Protein AF-A0A1B6IAT3-F1 (afdb_monomer_lite)

InterPro domains:
  IPR011990 Tetratricopeptide-like helical domain superfamily [G3DSA:1.25.40.10] (35-140)
  IPR011990 Tetratricopeptide-like helical domain superfamily [SSF48452] (44-136)
  IPR019734 Tetratricopeptide repeat [PS50005] (86-119)
  IPR051630 Transcriptional Corepressor and Histone Demethylase [PTHR14017] (15-135)

Structure (mmCIF, N/CA/C/O backbone):
data_AF-A0A1B6IAT3-F1
#
_entry.id   AF-A0A1B6IAT3-F1
#
loop_
_atom_site.group_PDB
_atom_site.id
_atom_site.type_symbol
_atom_site.label_atom_id
_atom_site.label_alt_id
_atom_site.label_comp_id
_atom_site.label_asym_id
_atom_site.label_entity_id
_atom_site.label_seq_id
_atom_site.pdbx_PDB_ins_code
_atom_site.Cartn_x
_atom_site.Cartn_y
_atom_site.Cartn_z
_atom_site.occupancy
_atom_site.B_iso_or_equiv
_atom_site.auth_seq_id
_atom_site.auth_comp_id
_atom_site.auth_asym_id
_atom_site.auth_atom_id
_atom_site.pdbx_PDB_model_num
ATOM 1 N N . MET A 1 1 ? 9.949 24.254 17.824 1.00 34.19 1 MET A N 1
ATOM 2 C CA . MET A 1 1 ? 8.703 23.465 17.760 1.00 34.19 1 MET A CA 1
ATOM 3 C C . MET A 1 1 ? 9.118 22.009 17.775 1.00 34.19 1 MET A C 1
ATOM 5 O O . MET A 1 1 ? 9.907 21.631 16.918 1.00 34.19 1 MET A O 1
ATOM 9 N N . ALA A 1 2 ? 8.737 21.255 18.804 1.00 36.84 2 ALA A N 1
ATOM 10 C CA . ALA A 1 2 ? 9.122 19.854 18.926 1.00 36.84 2 ALA A CA 1
ATOM 11 C C . ALA A 1 2 ? 8.469 19.066 17.783 1.00 36.84 2 ALA A C 1
ATOM 13 O O . ALA A 1 2 ? 7.249 19.071 17.654 1.00 36.84 2 ALA A O 1
ATOM 14 N N . GLN A 1 3 ? 9.278 18.449 16.922 1.00 40.22 3 GLN A N 1
ATOM 15 C CA . GLN A 1 3 ? 8.792 17.357 16.089 1.00 40.22 3 GLN A CA 1
ATOM 16 C C . GLN A 1 3 ? 8.441 16.233 17.058 1.00 40.22 3 GLN A C 1
ATOM 18 O O . GLN A 1 3 ? 9.339 15.595 17.600 1.00 40.22 3 GLN A O 1
ATOM 23 N N . GLU A 1 4 ? 7.151 16.032 17.319 1.00 41.47 4 GLU A N 1
ATOM 24 C CA . GLU A 1 4 ? 6.659 14.781 17.883 1.00 41.47 4 GLU A CA 1
ATOM 25 C C . GLU A 1 4 ? 7.011 13.681 16.880 1.00 41.47 4 GLU A C 1
ATOM 27 O O . GLU A 1 4 ? 6.298 13.402 15.913 1.00 41.47 4 GLU A O 1
ATOM 32 N N . THR A 1 5 ? 8.191 13.096 17.056 1.00 45.44 5 THR A N 1
ATOM 33 C CA . THR A 1 5 ? 8.554 11.831 16.443 1.00 45.44 5 THR A CA 1
ATOM 34 C C . THR A 1 5 ? 7.739 10.767 17.160 1.00 45.44 5 THR A C 1
ATOM 36 O O . THR A 1 5 ? 8.250 10.066 18.024 1.00 45.44 5 THR A O 1
ATOM 39 N N . ASP A 1 6 ? 6.444 10.688 16.842 1.00 56.62 6 ASP A N 1
ATOM 40 C CA . ASP A 1 6 ? 5.652 9.494 17.111 1.00 56.62 6 ASP A CA 1
ATOM 41 C C . ASP A 1 6 ? 6.412 8.340 16.463 1.00 56.62 6 ASP A C 1
ATOM 43 O O . ASP A 1 6 ? 6.404 8.202 15.232 1.00 56.62 6 ASP A O 1
ATOM 47 N N . ASP A 1 7 ? 7.132 7.566 17.267 1.00 63.72 7 ASP A N 1
ATOM 48 C CA . ASP A 1 7 ? 7.803 6.356 16.831 1.00 63.72 7 ASP A CA 1
ATOM 49 C C . ASP A 1 7 ? 6.718 5.371 16.388 1.00 63.72 7 ASP A C 1
ATOM 51 O O . ASP A 1 7 ? 6.138 4.630 17.186 1.00 63.72 7 ASP A O 1
ATOM 55 N N . ILE A 1 8 ? 6.387 5.394 15.092 1.00 79.12 8 ILE A N 1
ATOM 56 C CA . ILE A 1 8 ? 5.439 4.451 14.504 1.00 79.12 8 ILE A CA 1
ATOM 57 C C . ILE A 1 8 ? 6.111 3.081 14.520 1.00 79.12 8 ILE A C 1
ATOM 59 O O . ILE A 1 8 ? 6.821 2.708 13.590 1.00 79.12 8 ILE A O 1
ATOM 63 N N . ASN A 1 9 ? 5.872 2.333 15.590 1.00 83.88 9 ASN A N 1
ATOM 64 C CA . ASN A 1 9 ? 6.321 0.959 15.742 1.00 83.88 9 ASN A CA 1
ATOM 65 C C . ASN A 1 9 ? 5.179 -0.004 15.419 1.00 83.88 9 ASN A C 1
ATOM 67 O O . ASN A 1 9 ? 4.082 0.106 15.974 1.00 83.88 9 ASN A O 1
ATOM 71 N N . LEU A 1 10 ? 5.442 -0.947 14.515 1.00 90.88 10 LEU A N 1
ATOM 72 C CA . LEU A 1 10 ? 4.548 -2.058 14.197 1.00 90.88 10 LEU A CA 1
ATOM 73 C C . LEU A 1 10 ? 5.032 -3.306 14.939 1.00 90.88 10 LEU A C 1
ATOM 75 O O . LEU A 1 10 ? 6.189 -3.702 14.812 1.00 90.88 10 LEU A O 1
ATOM 79 N N . THR A 1 11 ? 4.151 -3.929 15.714 1.00 94.44 11 THR A N 1
ATOM 80 C CA . THR A 1 11 ? 4.439 -5.192 16.402 1.00 94.44 11 THR A CA 1
ATOM 81 C C . THR A 1 11 ? 4.558 -6.351 15.400 1.00 94.44 11 THR A C 1
ATOM 83 O O . THR A 1 11 ? 4.008 -6.276 14.298 1.00 94.44 11 THR A O 1
ATOM 86 N N . PRO A 1 12 ? 5.206 -7.475 15.759 1.00 94.62 12 PRO A N 1
ATOM 87 C CA . PRO A 1 12 ? 5.271 -8.651 14.886 1.00 94.62 12 PRO A CA 1
ATOM 88 C C . PRO A 1 12 ? 3.890 -9.187 14.479 1.00 94.62 12 PRO A C 1
ATOM 90 O O . PRO A 1 12 ? 3.697 -9.603 13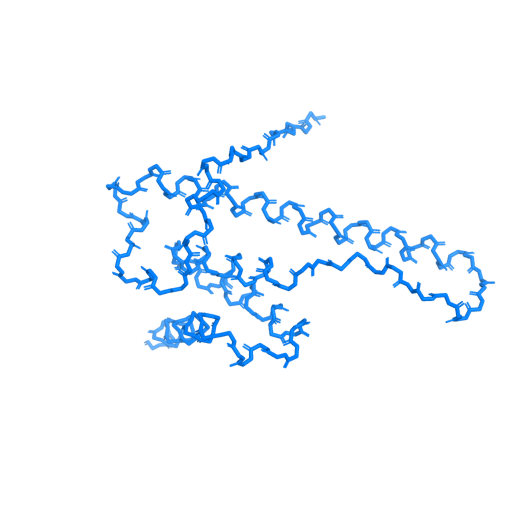.341 1.00 94.62 12 PRO A O 1
ATOM 93 N N . GLN A 1 13 ? 2.915 -9.126 15.390 1.00 95.62 13 GLN A N 1
ATOM 94 C CA . GLN A 1 13 ? 1.532 -9.535 15.129 1.00 95.62 13 GLN A CA 1
ATOM 95 C C . GLN A 1 13 ? 0.851 -8.595 14.126 1.00 95.62 13 GLN A C 1
ATOM 97 O O . GLN A 1 13 ? 0.214 -9.050 13.179 1.00 95.62 13 GLN A O 1
ATOM 102 N N . GLU A 1 14 ? 1.030 -7.282 14.292 1.00 95.94 14 GLU A N 1
ATOM 103 C CA . GLU A 1 14 ? 0.559 -6.277 13.334 1.00 95.94 14 GLU A CA 1
ATOM 104 C C . GLU A 1 14 ? 1.177 -6.502 11.946 1.00 95.94 14 GLU A C 1
ATOM 106 O O . GLU A 1 14 ? 0.461 -6.499 10.947 1.00 95.94 14 GLU A O 1
ATOM 111 N N . LEU A 1 15 ? 2.487 -6.756 11.877 1.00 95.00 15 LEU A N 1
ATOM 112 C CA . LEU A 1 15 ? 3.188 -7.058 10.627 1.00 95.00 15 LEU A CA 1
ATOM 113 C C . LEU A 1 15 ? 2.668 -8.333 9.962 1.00 95.00 15 LEU A C 1
ATOM 115 O O . LEU A 1 15 ? 2.504 -8.348 8.743 1.00 95.00 15 LEU A O 1
ATOM 119 N N . GLN A 1 16 ? 2.372 -9.376 10.740 1.00 96.19 16 GLN A N 1
ATOM 120 C CA . GLN A 1 16 ? 1.790 -10.609 10.221 1.00 96.19 16 GLN A CA 1
ATOM 121 C C . GLN A 1 16 ? 0.428 -10.338 9.574 1.00 96.19 16 GLN A C 1
ATOM 123 O O . GLN A 1 16 ? 0.243 -10.659 8.402 1.00 96.19 16 GLN A O 1
ATOM 128 N N . VAL A 1 17 ? -0.479 -9.653 10.277 1.00 96.44 17 VAL A N 1
ATOM 129 C CA . VAL A 1 17 ? -1.793 -9.274 9.727 1.00 96.44 17 VAL A CA 1
ATOM 130 C C . VAL A 1 17 ? -1.640 -8.429 8.462 1.00 96.44 17 VAL A C 1
ATOM 132 O O . VAL A 1 17 ? -2.302 -8.672 7.455 1.00 96.44 17 VAL A O 1
ATOM 135 N N . LEU A 1 18 ? -0.743 -7.442 8.481 1.00 97.44 18 LEU A N 1
ATOM 136 C CA . LEU A 1 18 ? -0.475 -6.586 7.328 1.00 97.44 18 LEU A CA 1
ATOM 137 C C . LEU A 1 18 ? 0.099 -7.375 6.147 1.00 97.44 18 LEU A C 1
ATOM 139 O O . LEU A 1 18 ? -0.190 -7.039 4.998 1.00 97.44 18 LEU A O 1
ATOM 143 N N . SER A 1 19 ? 0.899 -8.416 6.396 1.00 95.31 19 SER A N 1
ATOM 144 C CA . SER A 1 19 ? 1.531 -9.228 5.350 1.00 95.31 19 SER A CA 1
ATOM 145 C C . SER A 1 19 ? 0.508 -9.963 4.479 1.00 95.31 19 SER A C 1
ATOM 147 O O . SER A 1 19 ? 0.712 -10.050 3.269 1.00 95.31 19 SER A O 1
ATOM 149 N N . GLU A 1 20 ? -0.632 -10.346 5.054 1.00 96.19 20 GLU A N 1
ATOM 150 C CA . GLU A 1 20 ? -1.711 -11.090 4.391 1.00 96.19 20 GLU A CA 1
ATOM 151 C C . GLU A 1 20 ? -2.596 -10.219 3.482 1.00 96.19 20 GLU A C 1
ATOM 153 O O . GLU A 1 20 ? -3.326 -10.742 2.642 1.00 96.19 20 GLU A O 1
ATOM 158 N N . LEU A 1 21 ? -2.540 -8.890 3.626 1.00 97.81 21 LEU A N 1
ATOM 159 C CA . LEU A 1 21 ? -3.373 -7.960 2.858 1.00 97.81 21 LEU A CA 1
ATOM 160 C C . LEU A 1 21 ? -2.785 -7.654 1.473 1.00 97.81 21 LEU A C 1
ATOM 162 O O . LEU A 1 21 ? -1.680 -7.125 1.356 1.00 97.81 21 LEU A O 1
ATOM 166 N N . ASP A 1 22 ? -3.535 -7.901 0.412 1.00 97.81 22 ASP A N 1
ATOM 167 C CA . ASP A 1 22 ? -3.199 -7.539 -0.962 1.00 97.81 22 ASP A CA 1
ATOM 168 C C . ASP A 1 22 ? -4.429 -6.982 -1.705 1.00 97.81 22 ASP A C 1
ATOM 170 O O . ASP A 1 22 ? -5.426 -6.585 -1.100 1.00 97.81 22 ASP A O 1
ATOM 174 N N . SER A 1 23 ? -4.338 -6.840 -3.024 1.00 97.69 23 SER A N 1
ATOM 175 C CA . SER A 1 23 ? -5.431 -6.312 -3.844 1.00 97.69 23 SER A CA 1
ATOM 176 C C . SER A 1 23 ? -6.655 -7.227 -3.898 1.00 97.69 23 SER A C 1
ATOM 178 O O . SER A 1 23 ? -7.756 -6.731 -4.122 1.00 97.69 23 SER A O 1
ATOM 180 N N . ARG A 1 24 ? -6.513 -8.542 -3.689 1.00 97.25 24 ARG A N 1
ATOM 181 C CA . ARG A 1 24 ? -7.612 -9.516 -3.824 1.00 97.25 24 ARG A CA 1
ATOM 182 C C . ARG A 1 24 ? -8.666 -9.361 -2.740 1.00 97.25 24 ARG A C 1
ATOM 184 O O . ARG A 1 24 ? -9.801 -9.779 -2.932 1.00 97.25 24 ARG A O 1
ATOM 191 N N . GLN A 1 25 ? -8.316 -8.745 -1.614 1.00 97.50 25 GLN A N 1
ATOM 192 C CA . GLN A 1 25 ? -9.277 -8.420 -0.567 1.00 97.50 25 GLN A CA 1
ATOM 193 C C . GLN A 1 25 ? -10.159 -7.216 -0.927 1.00 97.50 25 GLN A C 1
ATOM 195 O O . GLN A 1 25 ? -11.160 -6.992 -0.246 1.00 97.50 25 GLN A O 1
ATOM 200 N N . PHE A 1 26 ? -9.850 -6.457 -1.983 1.00 96.44 26 PHE A N 1
ATOM 201 C CA . PHE A 1 26 ? -10.717 -5.375 -2.442 1.00 96.44 26 PHE A CA 1
ATOM 202 C C . PHE A 1 26 ? -12.100 -5.923 -2.821 1.00 96.44 26 PHE A C 1
ATOM 204 O O . PHE A 1 26 ? -12.220 -6.961 -3.466 1.00 96.44 26 PHE A O 1
ATOM 211 N N . GLY A 1 27 ? -13.161 -5.247 -2.377 1.00 92.75 27 GLY A N 1
ATOM 212 C CA . GLY A 1 27 ? -14.539 -5.715 -2.550 1.00 92.75 27 GLY A CA 1
ATOM 213 C C . GLY A 1 27 ? -15.042 -6.626 -1.423 1.00 92.75 27 GLY A C 1
ATOM 214 O O . GLY A 1 27 ? -16.197 -6.478 -1.032 1.00 92.75 27 GLY A O 1
ATOM 215 N N . PHE A 1 28 ? -14.186 -7.470 -0.836 1.00 95.50 28 PHE A N 1
ATOM 216 C CA . PHE A 1 28 ? -14.537 -8.366 0.279 1.00 95.50 28 PHE A CA 1
ATOM 217 C C . PHE A 1 28 ? -14.258 -7.742 1.649 1.00 95.50 28 PHE A C 1
ATOM 219 O O . PHE A 1 28 ? -15.079 -7.816 2.561 1.00 95.50 28 PHE A O 1
ATOM 226 N N . LEU A 1 29 ? -13.097 -7.102 1.796 1.00 96.31 29 LEU A N 1
ATOM 227 C CA . LEU A 1 29 ? -12.699 -6.400 3.006 1.00 96.31 29 LEU A CA 1
ATOM 228 C C . LEU A 1 29 ? -13.094 -4.928 2.906 1.00 96.31 29 LEU A C 1
ATOM 230 O O . LEU A 1 29 ? -12.435 -4.136 2.236 1.00 96.31 29 LEU A O 1
ATOM 234 N N . LYS A 1 30 ? -14.151 -4.546 3.619 1.00 96.06 30 LYS A N 1
ATOM 235 C CA . LYS A 1 30 ? -14.627 -3.160 3.674 1.00 96.06 30 LYS A CA 1
ATOM 236 C C . LYS A 1 30 ? -13.942 -2.402 4.807 1.00 96.06 30 LYS A C 1
ATOM 238 O O . LYS A 1 30 ? -14.525 -2.237 5.873 1.00 96.06 30 LYS A O 1
ATOM 243 N N . LEU A 1 31 ? -12.705 -1.937 4.609 1.00 96.44 31 LEU A N 1
ATOM 244 C CA . LEU A 1 31 ? -11.984 -1.186 5.654 1.00 96.44 31 LEU A CA 1
ATOM 245 C C . LEU A 1 31 ? -12.712 0.095 6.077 1.00 96.44 31 LEU A C 1
ATOM 247 O O . LEU A 1 31 ? -12.571 0.516 7.216 1.00 96.44 31 LEU A O 1
ATOM 251 N N . ASN A 1 32 ? -13.511 0.697 5.196 1.00 93.31 32 ASN A N 1
ATOM 252 C CA . ASN A 1 32 ? -14.292 1.896 5.505 1.00 93.31 32 ASN A CA 1
ATOM 253 C C . ASN A 1 32 ? -15.572 1.626 6.320 1.00 93.31 32 ASN A C 1
ATOM 255 O O . ASN A 1 32 ? -16.223 2.580 6.735 1.00 93.31 32 ASN A O 1
ATOM 259 N N . SER A 1 33 ? -15.903 0.359 6.585 1.00 96.06 33 SER A N 1
ATOM 260 C CA . SER A 1 33 ? -17.022 -0.030 7.451 1.00 96.06 33 SER A CA 1
ATOM 261 C C . SER A 1 33 ? -16.658 0.075 8.944 1.00 96.06 33 SER A C 1
ATOM 263 O O . SER A 1 33 ? -15.491 -0.134 9.303 1.00 96.06 33 SER A O 1
ATOM 265 N N . PRO A 1 34 ? -17.623 0.379 9.835 1.00 95.62 34 PRO A N 1
ATOM 266 C CA . PRO A 1 34 ? -17.364 0.490 11.272 1.00 95.62 34 PRO A CA 1
ATOM 267 C C . PRO A 1 34 ? -16.867 -0.827 11.891 1.00 95.62 34 PRO A C 1
ATOM 269 O O . PRO A 1 34 ? -16.036 -0.804 12.800 1.00 95.62 34 PRO A O 1
ATOM 272 N N . GLU A 1 35 ? -17.284 -1.979 11.359 1.00 96.69 35 GLU A N 1
ATOM 273 C CA . GLU A 1 35 ? -16.872 -3.309 11.824 1.00 96.69 35 GLU A CA 1
ATOM 274 C C . GLU A 1 35 ? -15.363 -3.546 11.661 1.00 96.69 35 GLU A C 1
ATOM 276 O O . GLU A 1 35 ? -14.766 -4.334 12.396 1.00 96.69 35 GLU A O 1
ATOM 281 N N . GLN A 1 36 ? -14.723 -2.858 10.709 1.00 96.44 36 GLN A N 1
ATOM 282 C CA . GLN A 1 36 ? -13.298 -3.000 10.411 1.00 96.44 36 GLN A CA 1
ATOM 283 C C . GLN A 1 36 ? -12.432 -1.867 10.986 1.00 96.44 36 GLN A C 1
ATOM 285 O O . GLN A 1 36 ? -11.249 -1.809 10.648 1.00 96.44 36 GLN A O 1
ATOM 290 N N . SER A 1 37 ? -12.950 -1.006 11.879 1.00 96.44 37 SER A N 1
ATOM 291 C CA . SER A 1 37 ? -12.229 0.193 12.369 1.00 96.44 37 SER A CA 1
ATOM 292 C C . SER A 1 37 ? -10.810 -0.106 12.861 1.00 96.44 37 SER A C 1
ATOM 294 O O . SER A 1 37 ? -9.852 0.519 12.413 1.00 96.44 37 SER A O 1
ATOM 296 N N . LYS A 1 38 ? -10.636 -1.146 13.689 1.00 96.12 38 LYS A N 1
ATOM 297 C CA . LYS A 1 38 ? -9.312 -1.535 14.212 1.00 96.12 38 LYS A CA 1
ATOM 298 C C . LYS A 1 38 ? -8.331 -1.918 13.101 1.00 96.12 38 LYS A C 1
ATOM 300 O O . LYS A 1 38 ? -7.156 -1.562 13.138 1.00 96.12 38 LYS A O 1
ATOM 305 N N . LYS A 1 39 ? -8.808 -2.650 12.089 1.00 97.00 39 LYS A N 1
ATOM 306 C CA . LYS A 1 39 ? -7.980 -3.061 10.950 1.00 97.00 39 LYS A CA 1
ATOM 307 C C . LYS A 1 39 ? -7.691 -1.876 10.029 1.00 97.00 39 LYS A C 1
ATOM 309 O O . LYS A 1 39 ? -6.574 -1.763 9.535 1.00 97.00 39 LYS A O 1
ATOM 314 N N . LYS A 1 40 ? -8.654 -0.968 9.842 1.00 97.94 40 LYS A N 1
ATOM 315 C CA . LYS A 1 40 ? -8.461 0.293 9.116 1.00 97.94 40 LYS A CA 1
ATOM 316 C C . LYS A 1 40 ? -7.366 1.132 9.767 1.00 97.94 40 LYS A C 1
ATOM 318 O O . LYS A 1 40 ? -6.449 1.559 9.075 1.00 97.94 40 LYS A O 1
ATOM 323 N N . GLU A 1 41 ? -7.428 1.324 11.082 1.00 97.38 41 GLU A N 1
ATOM 324 C CA . GLU A 1 41 ? -6.413 2.052 11.852 1.00 97.38 41 GLU A CA 1
ATOM 325 C C . GLU A 1 41 ? -5.025 1.430 11.687 1.00 97.38 41 GLU A C 1
ATOM 327 O O . GLU A 1 41 ? -4.061 2.145 11.412 1.00 97.38 41 GLU A O 1
ATOM 332 N N . LEU A 1 42 ? -4.929 0.099 11.759 1.00 97.62 42 LEU A N 1
ATOM 333 C CA . LEU A 1 42 ? -3.682 -0.623 11.520 1.00 97.62 42 LEU A CA 1
ATOM 334 C C . LEU A 1 42 ? -3.136 -0.391 10.099 1.00 97.62 42 LEU A C 1
ATOM 336 O O . LEU A 1 42 ? -1.949 -0.113 9.927 1.00 97.62 42 LEU A O 1
ATOM 340 N N . VAL A 1 43 ? -3.988 -0.453 9.073 1.00 98.12 43 VAL A N 1
ATOM 341 C CA . VAL A 1 43 ? -3.576 -0.185 7.685 1.00 98.12 43 VAL A CA 1
ATOM 342 C C . VAL A 1 43 ? -3.138 1.272 7.513 1.00 98.12 43 VAL A C 1
ATOM 344 O O . VAL A 1 43 ? -2.110 1.530 6.893 1.00 98.12 43 VAL A O 1
ATOM 347 N N . VAL A 1 44 ? -3.841 2.233 8.119 1.00 97.81 44 VAL A N 1
ATOM 348 C CA . VAL A 1 44 ? -3.454 3.655 8.106 1.00 97.81 44 VAL A CA 1
ATOM 349 C C . VAL A 1 44 ? -2.109 3.871 8.808 1.00 97.81 44 VAL A C 1
ATOM 351 O O . VAL A 1 44 ? -1.266 4.618 8.308 1.00 97.81 44 VAL A O 1
ATOM 354 N N . LYS A 1 45 ? -1.870 3.199 9.938 1.00 96.94 45 LYS A N 1
ATOM 355 C CA . LYS A 1 45 ? -0.581 3.210 10.644 1.00 96.94 45 LYS A CA 1
ATOM 356 C C . LYS A 1 45 ? 0.539 2.661 9.756 1.00 96.94 45 LYS A C 1
ATOM 358 O O . LYS A 1 45 ? 1.600 3.277 9.665 1.00 96.94 45 LYS A O 1
ATOM 363 N N . ALA A 1 46 ? 0.287 1.560 9.048 1.00 97.00 46 ALA A N 1
ATOM 364 C CA . ALA A 1 46 ? 1.239 0.971 8.110 1.00 97.00 46 ALA A CA 1
ATOM 365 C C . ALA A 1 46 ? 1.548 1.893 6.921 1.00 97.00 46 ALA A C 1
ATOM 367 O O . ALA A 1 46 ? 2.712 2.055 6.567 1.00 97.00 46 ALA A O 1
ATOM 368 N N . VAL A 1 47 ? 0.536 2.547 6.340 1.00 97.75 47 VAL A N 1
ATOM 369 C CA . VAL A 1 47 ? 0.722 3.551 5.278 1.00 97.75 47 VAL A CA 1
ATOM 370 C C . VAL A 1 47 ? 1.643 4.671 5.757 1.00 97.75 47 VAL A C 1
ATOM 372 O O . VAL A 1 47 ? 2.658 4.927 5.115 1.00 97.75 47 VAL A O 1
ATOM 375 N N . LYS A 1 48 ? 1.361 5.268 6.924 1.00 96.25 48 LYS A N 1
ATOM 376 C CA . LYS A 1 48 ? 2.202 6.332 7.500 1.00 96.25 48 LYS A CA 1
ATOM 377 C C . LYS A 1 48 ? 3.645 5.871 7.724 1.00 96.25 48 LYS A C 1
ATOM 379 O O . LYS A 1 48 ? 4.577 6.621 7.443 1.00 96.25 48 LYS A O 1
ATOM 384 N N . TYR A 1 49 ? 3.834 4.648 8.222 1.00 94.69 49 TYR A N 1
ATOM 385 C CA . TYR A 1 49 ? 5.160 4.058 8.409 1.00 94.69 49 TYR A CA 1
ATOM 386 C C . TYR A 1 49 ? 5.923 3.946 7.081 1.00 94.69 49 TYR A C 1
ATOM 388 O O . TYR A 1 49 ? 7.048 4.436 6.967 1.00 94.69 49 TYR A O 1
ATOM 396 N N . LEU A 1 50 ? 5.296 3.354 6.059 1.00 94.44 50 LEU A N 1
ATOM 397 C CA . LEU A 1 50 ? 5.907 3.174 4.742 1.00 94.44 50 LEU A CA 1
ATOM 398 C C . LEU A 1 50 ? 6.205 4.519 4.068 1.00 94.44 50 LEU A C 1
ATOM 400 O O . LEU A 1 50 ? 7.296 4.698 3.536 1.00 94.44 50 LEU A O 1
ATOM 404 N N . GLU A 1 51 ? 5.283 5.481 4.117 1.00 94.44 51 GLU A N 1
ATOM 405 C CA . GLU A 1 51 ? 5.489 6.824 3.563 1.00 94.44 51 GLU A CA 1
ATOM 406 C C . GLU A 1 51 ? 6.684 7.530 4.219 1.00 94.44 51 GLU A C 1
ATOM 408 O O . GLU A 1 51 ? 7.547 8.047 3.508 1.00 94.44 51 GLU A O 1
ATOM 413 N N . ARG A 1 52 ? 6.798 7.490 5.555 1.00 92.06 52 ARG A N 1
ATOM 414 C CA . ARG A 1 52 ? 7.953 8.057 6.274 1.00 92.06 52 ARG A CA 1
ATOM 415 C C . ARG A 1 52 ? 9.263 7.384 5.872 1.00 92.06 52 ARG A C 1
ATOM 417 O O . ARG A 1 52 ? 10.234 8.079 5.582 1.00 92.06 52 ARG A O 1
ATOM 424 N N . MET A 1 53 ? 9.278 6.053 5.795 1.00 91.19 53 MET A N 1
ATOM 425 C CA . MET A 1 53 ? 10.450 5.293 5.352 1.00 91.19 53 MET A CA 1
ATOM 426 C C . MET A 1 53 ? 10.878 5.692 3.928 1.00 91.19 53 MET A C 1
ATOM 428 O O . MET A 1 53 ? 12.066 5.882 3.663 1.00 91.19 53 MET A O 1
ATOM 432 N N . LEU A 1 54 ? 9.920 5.865 3.010 1.00 91.06 54 LEU A N 1
ATOM 433 C CA . LEU A 1 54 ? 10.186 6.299 1.636 1.00 91.06 54 LEU A CA 1
ATOM 434 C C . LEU A 1 54 ? 10.755 7.724 1.573 1.00 91.06 54 LEU A C 1
ATOM 436 O O . LEU A 1 54 ? 11.684 7.965 0.802 1.00 91.06 54 LEU A O 1
ATOM 440 N N . VAL A 1 55 ? 10.220 8.652 2.372 1.00 91.69 55 VAL A N 1
ATOM 441 C CA . VAL A 1 55 ? 10.710 10.039 2.451 1.00 91.69 55 VAL A CA 1
ATOM 442 C C . VAL A 1 55 ? 12.151 10.068 2.960 1.00 91.69 55 VAL A C 1
ATOM 444 O O . VAL A 1 55 ? 13.016 10.621 2.285 1.00 91.69 55 VAL A O 1
ATOM 447 N N . GLN A 1 56 ? 12.444 9.381 4.067 1.00 90.06 56 GLN A N 1
ATOM 448 C CA . GLN A 1 56 ? 13.802 9.302 4.622 1.00 90.06 56 GLN A CA 1
ATOM 449 C C . GLN A 1 56 ? 14.803 8.704 3.622 1.00 90.06 56 GLN A C 1
ATOM 451 O O . GLN A 1 56 ? 15.910 9.218 3.446 1.00 90.06 56 GLN A O 1
ATOM 456 N N . ALA A 1 57 ? 14.408 7.646 2.907 1.00 88.06 57 ALA A N 1
ATOM 457 C CA . ALA A 1 57 ? 15.243 7.042 1.872 1.00 88.06 57 ALA A CA 1
ATOM 458 C C . ALA A 1 57 ? 15.534 8.014 0.710 1.00 88.06 57 ALA A C 1
ATOM 460 O O . ALA A 1 57 ? 16.649 8.037 0.179 1.00 88.06 57 ALA A O 1
ATOM 461 N N . GLN A 1 58 ? 14.557 8.839 0.318 1.00 87.44 58 GLN A N 1
ATOM 462 C CA . GLN A 1 58 ? 14.738 9.863 -0.714 1.00 87.44 58 GLN A CA 1
ATOM 463 C C . GLN A 1 58 ? 15.626 11.018 -0.246 1.00 87.44 58 GLN A C 1
ATOM 465 O O . GLN A 1 58 ? 16.519 11.423 -0.991 1.00 87.44 58 GLN A O 1
ATOM 470 N N . GLU A 1 59 ? 15.424 11.521 0.970 1.00 89.19 59 GLU A N 1
ATOM 471 C CA . GLU A 1 59 ? 16.239 12.586 1.564 1.00 89.19 59 GLU A CA 1
ATOM 472 C C . GLU A 1 59 ? 17.704 12.161 1.676 1.00 89.19 59 GLU A C 1
ATOM 474 O O . GLU A 1 59 ? 18.603 12.889 1.249 1.00 89.19 59 GLU A O 1
ATOM 479 N N . GLN A 1 60 ? 17.959 10.938 2.147 1.00 86.19 60 GLN A N 1
ATOM 480 C CA . GLN A 1 60 ? 19.313 10.401 2.225 1.00 86.19 60 GLN A CA 1
ATOM 481 C C . GLN A 1 60 ? 19.943 10.245 0.832 1.00 86.19 60 GLN A C 1
ATOM 483 O O . GLN A 1 60 ? 21.123 10.553 0.645 1.00 86.19 60 GLN A O 1
ATOM 488 N N . LYS A 1 61 ? 19.166 9.826 -0.178 1.00 85.00 61 LYS A N 1
ATOM 489 C CA . LYS A 1 61 ? 19.639 9.749 -1.569 1.00 85.00 61 LYS A CA 1
ATOM 490 C C . LYS A 1 61 ? 19.996 11.129 -2.127 1.00 85.00 61 LYS A C 1
ATOM 492 O O . LYS A 1 61 ? 21.022 11.264 -2.793 1.00 85.00 61 LYS A O 1
ATOM 497 N N . GLN A 1 62 ? 19.182 12.149 -1.851 1.00 83.88 62 GLN A N 1
ATOM 498 C CA . GLN A 1 62 ? 19.462 13.528 -2.258 1.00 83.88 62 GLN A CA 1
ATOM 499 C C . GLN A 1 62 ? 20.711 14.068 -1.563 1.00 83.88 62 GLN A C 1
ATOM 501 O O . GLN A 1 62 ? 21.601 14.577 -2.239 1.00 83.88 62 GLN A O 1
ATOM 506 N N . ARG A 1 63 ? 20.837 13.871 -0.246 1.00 83.44 63 ARG A N 1
ATOM 507 C CA . ARG A 1 63 ? 22.008 14.289 0.533 1.00 83.44 63 ARG A CA 1
ATOM 508 C C . ARG A 1 63 ? 23.296 13.649 0.018 1.00 83.44 63 ARG A C 1
ATOM 510 O O . ARG A 1 63 ? 24.273 14.353 -0.222 1.00 83.44 63 ARG A O 1
ATOM 517 N N . ASN A 1 64 ? 23.274 12.342 -0.242 1.00 80.19 64 ASN A N 1
ATOM 518 C CA . ASN A 1 64 ? 24.408 11.626 -0.828 1.00 80.19 64 ASN A CA 1
ATOM 519 C C . ASN A 1 64 ? 24.757 12.140 -2.237 1.00 80.19 64 ASN A C 1
ATOM 521 O O . ASN A 1 64 ? 25.931 12.179 -2.599 1.00 80.19 64 ASN A O 1
ATOM 525 N N . LYS A 1 65 ? 23.762 12.545 -3.039 1.00 79.94 65 LYS A N 1
ATOM 526 C CA . LYS A 1 65 ? 23.981 13.118 -4.377 1.00 79.94 65 LYS A CA 1
ATOM 527 C C . LYS A 1 65 ? 24.593 14.521 -4.312 1.00 79.94 65 LYS A C 1
ATOM 529 O O . LYS A 1 65 ? 25.458 14.818 -5.128 1.00 79.94 65 LYS A O 1
ATOM 534 N N . THR A 1 66 ? 24.170 15.354 -3.360 1.00 77.19 66 THR A N 1
ATOM 535 C CA . THR A 1 66 ? 24.743 16.691 -3.137 1.00 77.19 66 THR A CA 1
ATOM 536 C C . THR A 1 66 ? 26.203 16.589 -2.702 1.00 77.19 66 THR A C 1
ATOM 538 O O . THR A 1 66 ? 27.052 17.199 -3.336 1.00 77.19 66 THR A O 1
ATOM 541 N N . LEU A 1 67 ? 26.516 15.726 -1.727 1.00 72.38 67 LEU A N 1
ATOM 542 C CA . LEU A 1 67 ? 27.893 15.503 -1.259 1.00 72.38 67 LEU A CA 1
ATOM 543 C C . LEU A 1 67 ? 28.835 15.028 -2.381 1.00 72.38 67 LEU A C 1
ATOM 545 O O . LEU A 1 67 ? 29.979 15.456 -2.452 1.00 72.38 67 LEU A O 1
ATOM 549 N N . ARG A 1 68 ? 28.343 14.188 -3.303 1.00 66.31 68 ARG A N 1
ATOM 550 C CA . ARG A 1 68 ? 29.111 13.726 -4.475 1.00 66.31 68 ARG A CA 1
ATOM 551 C C . ARG A 1 68 ? 29.317 14.794 -5.554 1.00 66.31 68 ARG A C 1
ATOM 553 O O . ARG A 1 68 ? 30.136 14.584 -6.438 1.00 66.31 68 ARG A O 1
ATOM 560 N N . LYS A 1 69 ? 28.555 15.893 -5.543 1.00 61.47 69 LYS A N 1
ATOM 561 C CA . LYS A 1 69 ? 28.657 16.962 -6.550 1.00 61.47 69 LYS A CA 1
ATOM 562 C C . LYS A 1 69 ? 29.752 17.982 -6.207 1.00 61.47 69 LYS A C 1
ATOM 564 O O . LYS A 1 69 ? 30.260 18.624 -7.120 1.00 61.47 69 LYS A O 1
ATOM 569 N N . ASP A 1 70 ? 30.123 18.092 -4.930 1.00 60.69 70 ASP A N 1
ATOM 570 C CA . ASP A 1 70 ? 31.230 18.933 -4.454 1.00 60.69 70 ASP A CA 1
ATOM 571 C C . ASP A 1 70 ? 32.612 18.259 -4.612 1.00 60.69 70 ASP A C 1
ATOM 573 O O . ASP A 1 70 ? 33.626 18.944 -4.736 1.00 60.69 70 ASP A O 1
ATOM 577 N N . GLU A 1 71 ? 32.678 16.924 -4.699 1.00 55.66 71 GLU A N 1
ATOM 578 C CA . GLU A 1 71 ? 33.917 16.188 -4.988 1.00 55.66 71 GLU A CA 1
ATOM 579 C C . GLU A 1 71 ? 34.027 15.842 -6.483 1.00 55.66 71 GLU A C 1
ATOM 581 O O . GLU A 1 71 ? 33.486 14.849 -6.964 1.00 55.66 71 GLU A O 1
ATOM 586 N N . ASN A 1 72 ? 34.760 16.662 -7.240 1.00 58.50 72 ASN A N 1
ATOM 587 C CA . ASN A 1 72 ? 35.071 16.436 -8.653 1.00 58.50 72 ASN A CA 1
ATOM 588 C C . ASN A 1 72 ? 35.984 15.194 -8.825 1.00 58.50 72 ASN A C 1
ATOM 590 O O . ASN A 1 72 ? 37.206 15.325 -8.898 1.00 58.50 72 ASN A O 1
ATOM 594 N N . LYS A 1 73 ? 35.425 13.972 -8.839 1.00 51.53 73 LYS A N 1
ATOM 595 C CA . LYS A 1 73 ? 36.165 12.722 -9.109 1.00 51.53 73 LYS A CA 1
ATOM 596 C C . LYS A 1 73 ? 35.328 11.687 -9.876 1.00 51.53 73 LYS A C 1
ATOM 598 O O . LYS A 1 73 ? 34.152 11.493 -9.602 1.00 51.53 73 LYS A O 1
ATOM 603 N N . SER A 1 74 ? 36.011 11.062 -10.838 1.00 50.66 74 SER A N 1
ATOM 604 C CA . SER A 1 74 ? 35.651 10.093 -11.890 1.00 50.66 74 SER A CA 1
ATOM 605 C C . SER A 1 74 ? 34.377 9.225 -11.756 1.00 50.66 74 SER A C 1
ATOM 607 O O . SER A 1 74 ? 34.001 8.825 -10.657 1.00 50.66 74 SER A O 1
ATOM 609 N N . PRO A 1 75 ? 33.759 8.817 -12.890 1.00 49.19 75 PRO A N 1
ATOM 610 C CA . PRO A 1 75 ? 32.429 8.199 -12.938 1.00 49.19 75 PRO A CA 1
ATOM 611 C C . PRO A 1 75 ? 32.384 6.691 -12.615 1.00 49.19 75 PRO A C 1
ATOM 613 O O . PRO A 1 75 ? 31.351 6.058 -12.817 1.00 49.19 75 PRO A O 1
ATOM 616 N N . GLU A 1 76 ? 33.448 6.095 -12.080 1.00 49.03 76 GLU A N 1
ATOM 617 C CA . GLU A 1 76 ? 33.488 4.662 -11.761 1.00 49.03 76 GLU A CA 1
ATOM 618 C C . GLU A 1 76 ? 33.446 4.428 -10.250 1.00 49.03 76 GLU A C 1
ATOM 620 O O . GLU A 1 76 ? 34.439 4.155 -9.585 1.00 49.03 76 GLU A O 1
ATOM 625 N N . SER A 1 77 ? 32.253 4.552 -9.678 1.00 44.19 7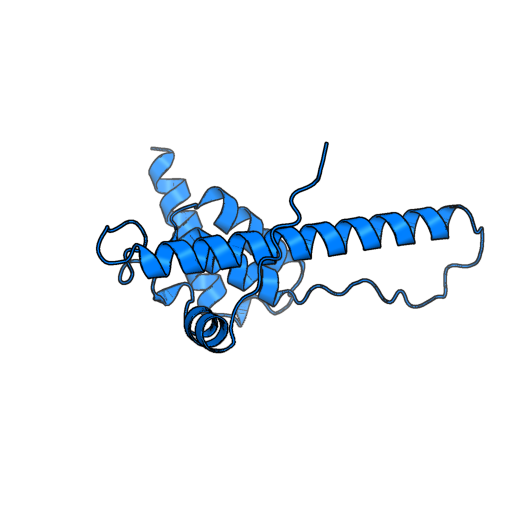7 SER A N 1
ATOM 626 C CA . SER A 1 77 ? 31.975 4.077 -8.325 1.00 44.19 77 SER A CA 1
ATOM 627 C C . SER A 1 77 ? 30.537 3.597 -8.290 1.00 44.19 77 SER A C 1
ATOM 629 O O . SER A 1 77 ? 29.607 4.394 -8.147 1.00 44.19 77 SER A O 1
ATOM 631 N N . SER A 1 78 ? 30.384 2.281 -8.466 1.00 50.09 78 SER A N 1
ATOM 632 C CA . SER A 1 78 ? 29.157 1.504 -8.294 1.00 50.09 78 SER A CA 1
ATOM 633 C C . SER A 1 78 ? 28.363 2.032 -7.099 1.00 50.09 78 SER A C 1
ATOM 635 O O . SER A 1 78 ? 28.686 1.765 -5.935 1.00 50.09 78 SER A O 1
ATOM 637 N N . SER A 1 79 ? 27.364 2.860 -7.392 1.00 47.31 79 SER A N 1
ATOM 638 C CA . SER A 1 79 ? 26.536 3.518 -6.404 1.00 47.31 79 SER A CA 1
ATOM 639 C C . SER A 1 79 ? 25.741 2.447 -5.674 1.00 47.31 79 SER A C 1
ATOM 641 O O . SER A 1 79 ? 24.876 1.789 -6.244 1.00 47.31 79 SER A O 1
ATOM 643 N N . LYS A 1 80 ? 26.004 2.280 -4.375 1.00 47.25 80 LYS A N 1
ATOM 644 C CA . LYS A 1 80 ? 25.002 1.726 -3.461 1.00 47.25 80 LYS A CA 1
ATOM 645 C C . LYS A 1 80 ? 23.891 2.767 -3.334 1.00 47.25 80 LYS A C 1
ATOM 647 O O . LYS A 1 80 ? 23.802 3.492 -2.347 1.00 47.25 80 LYS A O 1
ATOM 652 N N . ASP A 1 81 ? 23.110 2.910 -4.402 1.00 54.84 81 ASP A N 1
ATOM 653 C CA . ASP A 1 81 ? 21.809 3.546 -4.354 1.00 54.84 81 ASP A CA 1
ATOM 654 C C . ASP A 1 81 ? 21.026 2.879 -3.223 1.00 54.84 81 ASP A C 1
ATOM 656 O O . ASP A 1 81 ? 21.037 1.654 -3.089 1.00 54.84 81 ASP A O 1
ATOM 660 N N . ILE A 1 82 ? 20.373 3.680 -2.384 1.00 56.97 82 ILE A N 1
ATOM 661 C CA . ILE A 1 82 ? 19.411 3.163 -1.413 1.00 56.97 82 ILE A CA 1
ATOM 662 C C . ILE A 1 82 ? 18.321 2.480 -2.236 1.00 56.97 82 ILE A C 1
ATOM 664 O O . ILE A 1 82 ? 17.493 3.141 -2.867 1.00 56.97 82 ILE A O 1
ATOM 668 N N . ASN A 1 83 ? 18.406 1.155 -2.312 1.00 69.81 83 ASN A N 1
ATOM 669 C CA . ASN A 1 83 ? 17.524 0.336 -3.118 1.00 69.81 83 ASN A CA 1
ATOM 670 C C . ASN A 1 83 ? 16.289 0.033 -2.276 1.00 69.81 83 ASN A C 1
ATOM 672 O O . ASN A 1 83 ? 16.250 -0.946 -1.535 1.00 69.81 83 ASN A O 1
ATOM 676 N N . ILE A 1 84 ? 15.314 0.938 -2.327 1.00 83.06 84 ILE A N 1
ATOM 677 C CA . ILE A 1 84 ? 13.988 0.674 -1.775 1.00 83.06 84 ILE A CA 1
ATOM 678 C C . ILE A 1 84 ? 13.429 -0.515 -2.553 1.00 83.06 84 ILE A C 1
ATOM 680 O O . ILE A 1 84 ? 13.261 -0.410 -3.769 1.00 83.06 84 ILE A O 1
ATOM 684 N N . ASP A 1 85 ? 13.133 -1.620 -1.864 1.00 89.88 85 ASP A N 1
ATOM 685 C CA . ASP A 1 85 ? 12.534 -2.792 -2.505 1.00 89.88 85 ASP A CA 1
ATOM 686 C C . ASP A 1 85 ? 11.255 -2.350 -3.237 1.00 89.88 85 ASP A C 1
ATOM 688 O O . ASP A 1 85 ? 10.352 -1.808 -2.583 1.00 89.88 85 ASP A O 1
ATOM 692 N N . PRO A 1 86 ? 11.143 -2.573 -4.563 1.00 91.25 86 PRO A N 1
ATOM 693 C CA . PRO A 1 86 ? 9.939 -2.261 -5.318 1.00 91.25 86 PRO A CA 1
ATOM 694 C C . PRO A 1 86 ? 8.665 -2.780 -4.641 1.00 91.25 86 PRO A C 1
ATOM 696 O O . PRO A 1 86 ? 7.651 -2.081 -4.635 1.00 91.25 86 PRO A O 1
ATOM 699 N N . LYS A 1 87 ? 8.711 -3.949 -3.986 1.00 92.00 87 LYS A N 1
ATOM 700 C CA . LYS A 1 87 ? 7.558 -4.519 -3.267 1.00 92.00 87 LYS A CA 1
ATOM 701 C C . LYS A 1 87 ? 6.967 -3.573 -2.220 1.00 92.00 87 LYS A C 1
ATOM 703 O O . LYS A 1 87 ? 5.762 -3.625 -1.986 1.00 92.00 87 LYS A O 1
ATOM 708 N N . THR A 1 88 ? 7.767 -2.669 -1.657 1.00 94.56 88 THR A N 1
ATOM 709 C CA . THR A 1 88 ? 7.303 -1.593 -0.765 1.00 94.56 88 THR A CA 1
ATOM 710 C C . THR A 1 88 ? 6.230 -0.736 -1.438 1.00 94.56 88 THR A C 1
ATOM 712 O O . THR A 1 88 ? 5.175 -0.492 -0.857 1.00 94.56 88 THR A O 1
ATOM 715 N N . PHE A 1 89 ? 6.459 -0.321 -2.688 1.00 96.06 89 PHE A N 1
ATOM 716 C CA . PHE A 1 89 ? 5.497 0.473 -3.455 1.00 96.06 89 PHE A CA 1
ATOM 717 C C . PHE A 1 89 ? 4.258 -0.337 -3.827 1.00 96.06 89 PHE A C 1
ATOM 719 O O . PHE A 1 89 ? 3.149 0.186 -3.760 1.00 96.06 89 PHE A O 1
ATOM 726 N N . CYS A 1 90 ? 4.426 -1.618 -4.163 1.00 96.75 90 CYS A N 1
ATOM 727 C CA . CYS A 1 90 ? 3.291 -2.498 -4.428 1.00 96.75 90 CYS A CA 1
ATOM 728 C C . CYS A 1 90 ? 2.392 -2.636 -3.193 1.00 96.75 90 CYS A C 1
ATOM 730 O O . CYS A 1 90 ? 1.175 -2.496 -3.289 1.00 96.75 90 CYS A O 1
ATOM 732 N N . LYS A 1 91 ? 2.989 -2.855 -2.015 1.00 97.56 91 LYS A N 1
ATOM 733 C CA . LYS A 1 91 ? 2.254 -2.985 -0.754 1.00 97.56 91 LYS A CA 1
ATOM 734 C C . LYS A 1 91 ? 1.547 -1.689 -0.366 1.00 97.56 91 LYS A C 1
ATOM 736 O O . LYS A 1 91 ? 0.385 -1.728 0.029 1.00 97.56 91 LYS A O 1
ATOM 741 N N . LEU A 1 92 ? 2.216 -0.550 -0.542 1.00 98.00 92 LEU A N 1
ATOM 742 C CA . LEU A 1 92 ? 1.615 0.767 -0.343 1.00 98.00 92 LEU A CA 1
ATOM 743 C C . LEU A 1 92 ? 0.406 0.978 -1.273 1.00 98.00 92 LEU A C 1
ATOM 745 O O . LEU A 1 92 ? -0.640 1.444 -0.827 1.00 98.00 92 LEU A O 1
ATOM 749 N N . GLY A 1 93 ? 0.520 0.562 -2.539 1.00 98.19 93 GLY A N 1
ATOM 750 C CA . GLY A 1 93 ? -0.585 0.564 -3.500 1.00 98.19 93 GLY A CA 1
ATOM 751 C C . GLY A 1 93 ? -1.767 -0.297 -3.050 1.00 98.19 93 GLY A C 1
ATOM 752 O O . GLY A 1 93 ? -2.899 0.182 -3.069 1.00 98.19 93 GLY A O 1
ATOM 753 N N . HIS A 1 94 ? -1.514 -1.519 -2.562 1.00 98.50 94 HIS A N 1
ATOM 754 C CA . HIS A 1 94 ? -2.560 -2.386 -2.006 1.00 98.50 94 HIS A CA 1
ATOM 755 C C . HIS A 1 94 ? -3.282 -1.729 -0.825 1.00 98.50 94 HIS A C 1
ATOM 757 O O . HIS A 1 94 ? -4.508 -1.739 -0.775 1.00 98.50 94 HIS A O 1
ATOM 763 N N . PHE A 1 95 ? -2.549 -1.124 0.113 1.00 98.56 95 PHE A N 1
ATOM 764 C CA . PHE A 1 95 ? -3.163 -0.462 1.265 1.00 98.56 95 PHE A CA 1
ATOM 765 C C . PHE A 1 95 ? -4.028 0.729 0.865 1.00 98.56 95 PHE A C 1
ATOM 767 O O . PHE A 1 95 ? -5.156 0.832 1.338 1.00 98.56 95 PHE A O 1
ATOM 774 N N . HIS A 1 96 ? -3.552 1.593 -0.034 1.00 98.56 96 HIS A N 1
ATOM 775 C CA . HIS A 1 96 ? -4.375 2.694 -0.535 1.00 98.56 96 HIS A CA 1
ATOM 776 C C . HIS A 1 96 ? -5.602 2.201 -1.301 1.00 98.56 96 HIS A C 1
ATOM 778 O O . HIS A 1 96 ? -6.677 2.762 -1.122 1.00 98.56 96 HIS A O 1
ATOM 784 N N . LEU A 1 97 ? -5.475 1.127 -2.088 1.00 98.31 97 LEU A N 1
ATOM 785 C CA . LEU A 1 97 ? -6.609 0.505 -2.770 1.00 98.31 97 LEU A CA 1
ATOM 786 C C . LEU A 1 97 ? -7.657 -0.005 -1.768 1.00 98.31 97 LEU A C 1
ATOM 788 O O . LEU A 1 97 ? -8.835 0.295 -1.924 1.00 98.31 97 LEU A O 1
ATOM 792 N N . LEU A 1 98 ? -7.247 -0.727 -0.721 1.00 98.19 98 LEU A N 1
ATOM 793 C CA . LEU A 1 98 ? -8.161 -1.224 0.319 1.00 98.19 98 LEU A CA 1
ATOM 794 C C . LEU A 1 98 ? -8.784 -0.100 1.162 1.00 98.19 98 LEU A C 1
ATOM 796 O O . LEU A 1 98 ? -9.860 -0.282 1.727 1.00 98.19 98 LEU A O 1
ATOM 800 N N . LEU A 1 99 ? -8.111 1.049 1.258 1.00 97.94 99 LEU A N 1
ATOM 801 C CA . LEU A 1 99 ? -8.644 2.279 1.852 1.00 97.94 99 LEU A CA 1
ATOM 802 C C . LEU A 1 99 ? -9.515 3.091 0.876 1.00 97.94 99 LEU A C 1
ATOM 804 O O . LEU A 1 99 ? -10.078 4.105 1.285 1.00 97.94 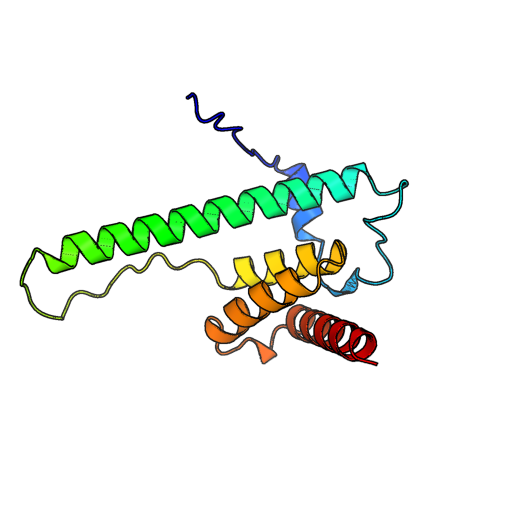99 LEU A O 1
ATOM 808 N N . GLU A 1 100 ? -9.635 2.650 -0.381 1.00 96.62 100 GLU A N 1
ATOM 809 C CA . GLU A 1 100 ? -10.361 3.314 -1.475 1.00 96.62 100 GLU A CA 1
ATOM 810 C C . GLU A 1 100 ? -9.781 4.697 -1.858 1.00 96.62 100 GLU A C 1
ATOM 812 O O . GLU A 1 100 ? -10.448 5.539 -2.461 1.00 96.62 100 GLU A O 1
ATOM 817 N N . ASP A 1 101 ? -8.495 4.927 -1.564 1.00 97.06 101 ASP A N 1
ATOM 818 C CA . ASP A 1 101 ? -7.721 6.088 -2.020 1.00 97.06 101 ASP A CA 1
ATOM 819 C C . ASP A 1 101 ? -7.051 5.779 -3.371 1.00 97.06 101 ASP A C 1
ATOM 821 O O . ASP A 1 101 ? -5.851 5.506 -3.478 1.00 97.06 101 ASP A O 1
ATOM 825 N N . TYR A 1 102 ? -7.861 5.790 -4.431 1.00 96.62 102 TYR A N 1
ATOM 826 C CA . TYR A 1 102 ? -7.441 5.388 -5.778 1.00 96.62 102 TYR A CA 1
ATOM 827 C C . TYR A 1 102 ? -6.310 6.254 -6.355 1.00 96.62 102 TYR A C 1
ATOM 829 O O . TYR A 1 102 ? -5.448 5.751 -7.076 1.00 96.62 102 TYR A O 1
ATOM 837 N N . SER A 1 103 ? -6.266 7.544 -6.011 1.00 96.06 103 SER A N 1
ATOM 838 C CA . SER A 1 103 ? -5.238 8.471 -6.503 1.00 96.06 103 SER A CA 1
ATOM 839 C C . SER A 1 103 ? -3.851 8.116 -5.953 1.00 96.06 103 SER A C 1
ATOM 841 O O . SER A 1 103 ? -2.875 7.972 -6.705 1.00 96.06 103 SER A O 1
ATOM 843 N N . LYS A 1 104 ? -3.755 7.881 -4.637 1.00 97.56 104 LYS A N 1
ATOM 844 C CA . LYS A 1 104 ? -2.495 7.443 -4.025 1.00 97.56 104 LYS A CA 1
ATOM 845 C C . LYS A 1 104 ? -2.138 6.010 -4.405 1.00 97.56 104 LYS A C 1
ATOM 847 O O . LYS A 1 104 ? -0.961 5.736 -4.648 1.00 97.56 104 LYS A O 1
ATOM 852 N N . ALA A 1 105 ? -3.130 5.126 -4.541 1.00 98.06 105 ALA A N 1
ATOM 853 C CA . ALA A 1 105 ? -2.913 3.766 -5.029 1.00 98.06 105 ALA A CA 1
ATOM 854 C C . ALA A 1 105 ? -2.260 3.769 -6.422 1.00 98.06 105 ALA A C 1
ATOM 856 O O . ALA A 1 105 ? -1.227 3.125 -6.615 1.00 98.06 105 ALA A O 1
ATOM 857 N N . MET A 1 106 ? -2.788 4.566 -7.362 1.00 97.12 106 MET A N 1
ATOM 858 C CA . MET A 1 106 ? -2.206 4.722 -8.700 1.00 97.12 106 MET A CA 1
ATOM 859 C C . MET A 1 106 ? -0.766 5.236 -8.628 1.00 97.12 106 MET A C 1
ATOM 861 O O . MET A 1 106 ? 0.130 4.683 -9.265 1.00 97.12 106 MET A O 1
ATOM 865 N N . SER A 1 107 ? -0.518 6.260 -7.808 1.00 96.94 107 SER A N 1
ATOM 866 C CA . SER A 1 107 ? 0.816 6.848 -7.647 1.00 96.94 107 SER A CA 1
ATOM 867 C C . SER A 1 107 ? 1.852 5.828 -7.156 1.00 96.94 107 SER A C 1
ATOM 869 O O . SER A 1 107 ? 2.993 5.811 -7.625 1.00 96.94 107 SER A O 1
ATOM 871 N N . ALA A 1 108 ? 1.467 4.953 -6.224 1.00 97.31 108 ALA A N 1
ATOM 872 C CA . ALA A 1 108 ? 2.325 3.889 -5.715 1.00 97.31 108 ALA A CA 1
ATOM 873 C C . ALA A 1 108 ? 2.561 2.788 -6.766 1.00 97.31 108 ALA A C 1
ATOM 875 O O . ALA A 1 108 ? 3.709 2.408 -7.012 1.00 97.31 108 ALA A O 1
ATOM 876 N N . TYR A 1 109 ? 1.511 2.339 -7.458 1.00 97.62 109 TYR A N 1
ATOM 877 C CA . TYR A 1 109 ? 1.620 1.345 -8.529 1.00 97.62 109 TYR A CA 1
ATOM 878 C C . TYR A 1 109 ? 2.481 1.814 -9.703 1.00 97.62 109 TYR A C 1
ATOM 880 O O . TYR A 1 109 ? 3.304 1.048 -10.199 1.00 97.62 109 TYR A O 1
ATOM 888 N N . GLN A 1 110 ? 2.391 3.084 -10.100 1.00 95.75 110 GLN A N 1
ATOM 889 C CA . GLN A 1 110 ? 3.266 3.646 -11.132 1.00 95.75 110 GLN A CA 1
ATOM 890 C C . GLN A 1 110 ? 4.745 3.615 -10.728 1.00 95.75 110 GLN A C 1
ATOM 892 O O . GLN A 1 110 ? 5.610 3.357 -11.567 1.00 95.75 110 GLN A O 1
ATOM 897 N N . LYS A 1 111 ? 5.058 3.865 -9.449 1.00 94.62 111 LYS A N 1
ATOM 898 C CA . LYS A 1 111 ? 6.434 3.734 -8.943 1.00 94.62 111 LYS A CA 1
ATOM 899 C C . LYS A 1 111 ? 6.898 2.279 -8.988 1.00 94.62 111 LYS A C 1
ATOM 901 O O . LYS A 1 111 ? 8.010 2.030 -9.442 1.00 94.62 111 LYS A O 1
ATOM 906 N N . PHE A 1 112 ? 6.053 1.328 -8.587 1.00 94.88 112 PHE A N 1
ATOM 907 C CA . PHE A 1 112 ? 6.369 -0.101 -8.678 1.00 94.88 112 PHE A CA 1
ATOM 908 C C . PHE A 1 112 ? 6.650 -0.544 -10.117 1.00 94.88 112 PHE A C 1
ATOM 910 O O . PHE A 1 112 ? 7.696 -1.135 -10.376 1.00 94.88 112 PHE A O 1
ATOM 917 N N . PHE A 1 113 ? 5.767 -0.184 -11.050 1.00 93.25 113 PHE A N 1
ATOM 918 C CA . PHE A 1 113 ? 5.900 -0.483 -12.476 1.00 93.25 113 PHE A CA 1
ATOM 919 C C . PHE A 1 113 ? 7.240 0.003 -13.046 1.00 93.25 113 PHE A C 1
ATOM 921 O O . PHE A 1 113 ? 7.925 -0.731 -13.749 1.00 93.25 113 PHE A O 1
ATOM 928 N N . LYS A 1 114 ? 7.654 1.229 -12.694 1.00 92.06 114 LYS A N 1
ATOM 929 C CA . LYS A 1 114 ? 8.928 1.811 -13.149 1.00 92.06 114 LYS A CA 1
ATOM 930 C C . LYS A 1 114 ? 10.160 1.118 -12.566 1.00 92.06 114 LYS A C 1
ATOM 932 O O . LYS A 1 114 ? 11.208 1.126 -13.201 1.00 92.06 114 LYS A O 1
ATOM 937 N N . LEU A 1 115 ? 10.062 0.585 -11.348 1.00 89.62 115 LEU A N 1
ATOM 938 C CA . LEU A 1 115 ? 11.201 0.023 -10.617 1.00 89.62 115 LEU A CA 1
ATOM 939 C C . LEU A 1 115 ? 11.360 -1.490 -10.798 1.00 89.62 115 LEU A C 1
ATOM 941 O O . LEU A 1 115 ? 12.456 -2.003 -10.587 1.00 89.62 115 LEU A O 1
ATOM 945 N N . LYS A 1 116 ? 10.292 -2.209 -11.163 1.00 90.69 116 LYS A N 1
ATOM 946 C CA . LYS A 1 116 ? 10.294 -3.669 -11.297 1.00 90.69 116 LYS A CA 1
ATOM 947 C C . LYS A 1 116 ? 10.072 -4.093 -12.758 1.00 90.69 116 LYS A C 1
ATOM 949 O O . LYS A 1 116 ? 8.926 -4.148 -13.186 1.00 90.69 116 LYS A O 1
ATOM 954 N N . PRO A 1 117 ? 11.120 -4.469 -13.516 1.00 88.25 117 PRO A N 1
ATOM 955 C CA . PRO A 1 117 ? 10.989 -4.876 -14.924 1.00 88.25 117 PRO A CA 1
ATOM 956 C C . PRO A 1 117 ? 10.097 -6.108 -15.152 1.00 88.25 117 PRO A C 1
ATOM 958 O O . PRO A 1 117 ? 9.481 -6.262 -16.200 1.00 88.25 117 PRO A O 1
ATOM 961 N N . ASP A 1 118 ? 10.013 -6.998 -14.164 1.00 92.62 118 ASP A N 1
ATOM 962 C CA . ASP A 1 118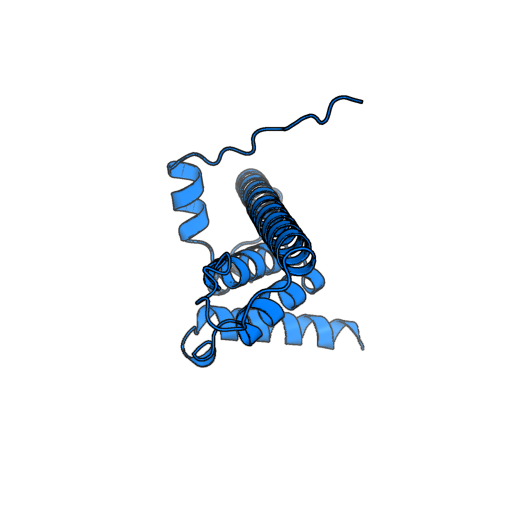 ? 9.181 -8.202 -14.167 1.00 92.62 118 ASP A CA 1
ATOM 963 C C . ASP A 1 118 ? 7.832 -7.992 -13.451 1.00 92.62 118 ASP A C 1
ATOM 965 O O . ASP A 1 118 ? 7.242 -8.949 -12.951 1.00 92.62 118 ASP A O 1
ATOM 969 N N . HIS A 1 119 ? 7.331 -6.750 -13.387 1.00 89.75 119 HIS A N 1
ATOM 970 C CA . HIS A 1 119 ? 6.063 -6.401 -12.726 1.00 89.75 119 HIS A CA 1
ATOM 971 C C . HIS A 1 119 ? 4.875 -7.241 -13.224 1.00 89.75 119 HIS A C 1
ATOM 973 O O . HIS A 1 119 ? 3.948 -7.513 -12.472 1.00 89.75 119 HIS A O 1
ATOM 979 N N . TRP A 1 120 ? 4.910 -7.692 -14.479 1.00 91.19 120 TRP A N 1
ATOM 980 C CA . TRP A 1 120 ? 3.856 -8.486 -15.112 1.00 91.19 120 TRP A CA 1
ATOM 981 C C . TRP A 1 120 ? 3.699 -9.893 -14.515 1.00 91.19 120 TRP A C 1
ATOM 983 O O . TRP A 1 120 ? 2.680 -10.536 -14.740 1.00 91.19 120 TRP A O 1
ATOM 993 N N . LYS A 1 121 ? 4.682 -10.378 -13.743 1.00 94.19 121 LYS A N 1
ATOM 994 C CA . LYS A 1 121 ? 4.579 -11.651 -13.010 1.00 94.19 121 LYS A CA 1
ATOM 995 C C . LYS A 1 121 ? 3.796 -11.525 -11.704 1.00 94.19 121 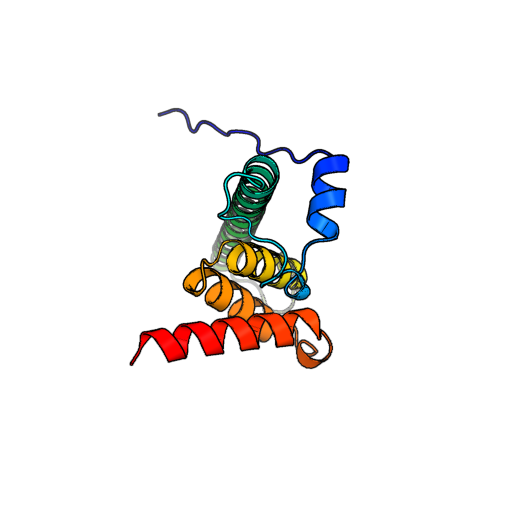LYS A C 1
ATOM 997 O O . LYS A 1 121 ? 3.411 -12.539 -11.127 1.00 94.19 121 LYS A O 1
ATOM 1002 N N . ASP A 1 122 ? 3.593 -10.307 -11.213 1.00 94.69 122 ASP A N 1
ATOM 1003 C CA . ASP A 1 122 ? 2.866 -10.058 -9.975 1.00 94.69 122 ASP A CA 1
ATOM 1004 C C . ASP A 1 122 ? 1.371 -9.889 -10.281 1.00 94.69 122 ASP A C 1
ATOM 1006 O O . ASP A 1 122 ? 0.890 -8.811 -10.634 1.00 94.69 122 ASP A O 1
ATOM 1010 N N . ALA A 1 123 ? 0.632 -10.996 -10.186 1.00 96.00 123 ALA A N 1
ATOM 1011 C CA . ALA A 1 123 ? -0.801 -11.018 -10.470 1.00 96.00 123 ALA A CA 1
ATOM 1012 C C . ALA A 1 123 ? -1.600 -10.107 -9.524 1.00 96.00 123 ALA A C 1
ATOM 1014 O O . ALA A 1 123 ? -2.563 -9.472 -9.954 1.00 96.00 123 ALA A O 1
ATOM 1015 N N . ASN A 1 124 ? -1.183 -10.002 -8.257 1.00 96.75 124 ASN A N 1
ATOM 1016 C CA . ASN A 1 124 ? -1.849 -9.150 -7.275 1.00 96.75 124 ASN A CA 1
ATOM 1017 C C . ASN A 1 124 ? -1.677 -7.676 -7.650 1.00 96.75 124 ASN A C 1
ATOM 1019 O O . ASN A 1 124 ? -2.651 -6.921 -7.656 1.00 96.75 124 ASN A O 1
ATOM 1023 N N . PHE A 1 125 ? -0.467 -7.280 -8.037 1.00 96.88 125 PHE A N 1
ATOM 1024 C CA . PHE A 1 125 ? -0.215 -5.946 -8.566 1.00 96.88 125 PHE A CA 1
ATOM 1025 C C . PHE A 1 125 ? -1.095 -5.634 -9.783 1.00 96.88 125 PHE A C 1
ATOM 1027 O O . PHE A 1 125 ? -1.788 -4.620 -9.779 1.00 96.88 125 PHE A O 1
ATOM 1034 N N . LEU A 1 126 ? -1.098 -6.503 -10.802 1.00 97.19 126 LEU A N 1
ATOM 1035 C CA . LEU A 1 126 ? -1.865 -6.273 -12.032 1.00 97.19 126 LEU A CA 1
ATOM 1036 C C . LEU A 1 126 ? -3.366 -6.158 -11.754 1.00 97.19 126 LEU A C 1
ATOM 1038 O O . LEU A 1 126 ? -4.021 -5.251 -12.266 1.00 97.19 126 LEU A O 1
ATOM 1042 N N . TYR A 1 127 ? -3.894 -7.041 -10.903 1.00 97.44 127 TYR A N 1
ATOM 1043 C CA . TYR A 1 127 ? -5.285 -6.993 -10.466 1.00 97.44 127 TYR A CA 1
ATOM 1044 C C . TYR A 1 127 ? -5.598 -5.672 -9.754 1.00 97.44 127 TYR A C 1
ATOM 1046 O O . TYR A 1 127 ? -6.549 -4.978 -10.111 1.00 97.44 127 TYR A O 1
ATOM 1054 N N . GLY A 1 128 ? -4.752 -5.271 -8.801 1.00 97.44 128 GLY A N 1
ATOM 1055 C CA . GLY A 1 128 ? -4.908 -4.017 -8.074 1.00 97.44 128 GLY A CA 1
ATOM 1056 C C . GLY A 1 128 ? -4.843 -2.790 -8.982 1.00 97.44 128 GLY A C 1
ATOM 1057 O O . GLY A 1 128 ? -5.681 -1.901 -8.867 1.00 97.44 128 GLY A O 1
ATOM 1058 N N . GLN A 1 129 ? -3.890 -2.746 -9.911 1.00 96.88 129 GLN A N 1
ATOM 1059 C CA . GLN A 1 129 ? -3.754 -1.653 -10.871 1.00 96.88 129 GLN A CA 1
ATOM 1060 C C . GLN A 1 129 ? -4.975 -1.569 -11.800 1.00 96.88 129 GLN A C 1
ATOM 1062 O O . GLN A 1 129 ? -5.478 -0.471 -12.036 1.00 96.88 129 GLN A O 1
ATOM 1067 N N . GLY A 1 130 ? -5.482 -2.710 -12.280 1.00 96.81 130 GLY A N 1
ATOM 1068 C CA . GLY A 1 130 ? -6.700 -2.777 -13.090 1.00 96.81 130 GLY A CA 1
ATOM 1069 C C . GLY A 1 130 ? -7.921 -2.212 -12.363 1.00 96.81 130 GLY A C 1
ATOM 1070 O O . GLY A 1 130 ? -8.631 -1.379 -12.923 1.00 96.81 130 GLY A O 1
ATOM 1071 N N . LEU A 1 131 ? -8.114 -2.579 -11.090 1.00 96.81 131 LEU A N 1
ATOM 1072 C CA . LEU A 1 131 ? -9.197 -2.044 -10.255 1.00 96.81 131 LEU A CA 1
ATOM 1073 C C . LEU A 1 131 ? -9.117 -0.525 -10.087 1.00 96.81 131 LEU A C 1
ATOM 1075 O O . LEU A 1 131 ? -10.145 0.151 -10.135 1.00 96.81 131 LEU A O 1
ATOM 1079 N N . VAL A 1 132 ? -7.911 0.017 -9.895 1.00 96.56 132 VAL A N 1
ATOM 1080 C CA . VAL A 1 132 ? -7.722 1.469 -9.772 1.00 96.56 132 VAL A CA 1
ATOM 1081 C C . VAL A 1 132 ? -8.065 2.172 -11.085 1.00 96.56 132 VAL A C 1
ATOM 1083 O O . VAL A 1 132 ? -8.764 3.179 -11.053 1.00 96.56 132 VAL A O 1
ATOM 1086 N N . TYR A 1 133 ? -7.620 1.653 -12.236 1.00 94.62 133 TYR A N 1
ATOM 1087 C CA . TYR A 1 133 ? -7.999 2.225 -13.533 1.00 94.62 133 TYR A CA 1
ATOM 1088 C C . TYR A 1 133 ? -9.509 2.210 -13.747 1.00 94.62 133 TYR A C 1
ATOM 1090 O O . TYR A 1 133 ? -10.064 3.233 -14.131 1.00 94.62 133 TYR A O 1
ATOM 1098 N N . PHE A 1 134 ? -10.159 1.084 -13.457 1.00 94.56 134 PHE A N 1
ATOM 1099 C CA . PHE A 1 134 ? -11.605 0.940 -13.580 1.00 94.56 134 PHE A CA 1
ATOM 1100 C C . PHE A 1 134 ? -12.353 2.025 -12.785 1.00 94.56 134 PHE A C 1
ATOM 1102 O O . PHE A 1 134 ? -13.120 2.786 -13.365 1.00 94.56 134 PHE A O 1
ATOM 1109 N N . HIS A 1 135 ? -12.030 2.199 -11.498 1.00 92.56 135 HIS A N 1
ATOM 1110 C CA . HIS A 1 135 ? -12.686 3.205 -10.649 1.00 92.56 135 HIS A CA 1
ATOM 1111 C C . HIS A 1 135 ? -12.359 4.655 -11.028 1.00 92.56 135 HIS A C 1
ATOM 1113 O O . HIS A 1 135 ? -13.159 5.554 -10.775 1.00 92.56 135 HIS A O 1
ATOM 1119 N N . LEU A 1 136 ? -11.166 4.923 -11.568 1.00 90.56 136 LEU A N 1
ATOM 1120 C CA . LEU A 1 136 ? -10.814 6.268 -12.029 1.00 90.56 136 LEU A CA 1
ATOM 1121 C C . LEU A 1 136 ? -11.544 6.632 -13.324 1.00 90.56 136 LEU A C 1
ATOM 1123 O O . LEU A 1 136 ? -11.873 7.800 -13.501 1.00 90.56 136 LEU A O 1
ATOM 1127 N N . LEU A 1 137 ? -11.798 5.657 -14.200 1.00 88.81 137 LEU A N 1
ATOM 1128 C CA . LEU A 1 137 ? -12.558 5.857 -15.432 1.00 88.81 137 LEU A CA 1
ATOM 1129 C C . LEU A 1 137 ? -14.046 6.092 -15.144 1.00 88.81 137 LEU A C 1
ATOM 1131 O O . LEU A 1 137 ? -14.602 7.046 -15.669 1.00 88.81 137 LEU A O 1
ATOM 1135 N N . GLU A 1 138 ? -14.661 5.316 -14.246 1.00 84.75 138 GLU A N 1
ATOM 1136 C CA . GLU A 1 138 ? -16.082 5.477 -13.876 1.00 84.75 138 GLU A CA 1
ATOM 1137 C C . GLU A 1 138 ? -16.425 6.830 -13.228 1.00 84.75 138 GLU A C 1
ATOM 1139 O O . GLU A 1 138 ? -17.588 7.209 -13.173 1.00 84.75 138 GLU A O 1
ATOM 1144 N N . ARG A 1 139 ? -15.439 7.562 -12.697 1.00 75.69 139 ARG A N 1
ATOM 1145 C CA . ARG A 1 139 ? -15.649 8.884 -12.077 1.00 75.69 139 ARG A CA 1
ATOM 1146 C C . ARG A 1 139 ? -15.553 10.054 -13.058 1.00 75.69 139 ARG A C 1
ATOM 1148 O O . ARG A 1 139 ? -15.685 11.198 -12.625 1.00 75.69 139 ARG A O 1
ATOM 1155 N N . LEU A 1 140 ? -15.212 9.786 -14.317 1.00 71.19 140 LEU A N 1
ATOM 1156 C CA . LEU A 1 140 ? -15.047 10.803 -15.358 1.00 71.19 140 LEU A CA 1
ATOM 1157 C C . LEU A 1 140 ? -16.285 10.953 -16.259 1.00 71.19 140 LEU A C 1
ATOM 1159 O O . LEU A 1 140 ? -16.307 11.896 -17.050 1.00 71.19 140 LEU A O 1
ATOM 1163 N N . ASP A 1 141 ? -17.280 10.072 -16.112 1.00 51.91 141 ASP A N 1
ATOM 1164 C CA . ASP A 1 141 ? -18.626 10.170 -16.702 1.00 51.91 141 ASP A CA 1
ATOM 1165 C C . ASP A 1 141 ? -19.620 10.822 -15.721 1.00 51.91 141 ASP A C 1
ATOM 1167 O O . ASP A 1 141 ? -20.512 11.568 -16.192 1.00 51.91 141 ASP A O 1
#

Sequence (141 aa):
MAQETDDINLTPQELQVLSELDSRQFGFLKLNS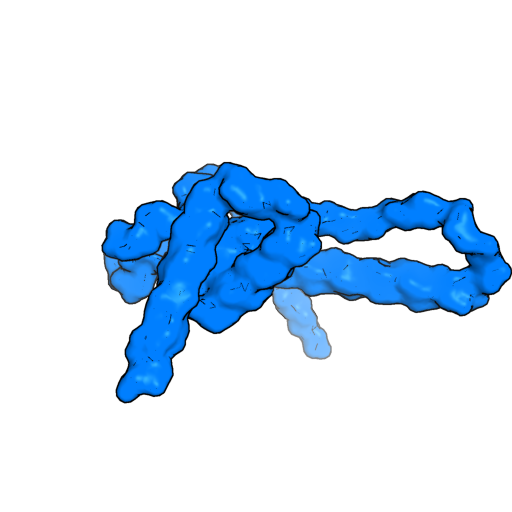PEQSKKKELVVKAVKYLERMLVQAQEQKQRNKTLRKDENKSPESSSKDINIDPKTFCKLGHFHLLLEDYSKAMSAYQKFFKLKPDHWKDANFLYGQGLVYFHLLERLD

Foldseek 3Di:
DDPPPPVLDADPVLVVVLVPFFQVCQPVQQCVDPVNVVVVVSLVSVLVVLVVVVVVLVVVQVVVVVVVVVDPDDDPDDDPRVDDPLVSLRSNLRSCVSVVVLVSSLVSLVSSVVNDVVQVVPPRSVSSNVVSVVVVVVVVD

pLDDT: mean 86.35, std 16.88, range [34.19, 98.56]

Organism: NCBI:txid320908

Secondary structure (DSSP, 8-state):
--------PPPHHHHHHHHT--GGGTTT--TTSGGGHHHHHHHHHHHHHHHHHHHHHHHHHHHHHHHHHHS---S----------HHHHHHHHHHHHHTT-HHHHHHHHHHHHHH-TTGGG-HHHHHHHHHHHHHHHHT--

Radius of gyration: 17.92 Å; chains: 1; bounding box: 55×35×36 Å